Protein AF-A0A2V9JYN1-F1 (afdb_monomer)

Radius of gyration: 23.75 Å; Cα contacts (8 Å, |Δi|>4): 64; chains: 1; bounding box: 63×19×80 Å

Foldseek 3Di:
DDQVVLLVVLLVLLVVVLVVCVPPPCDVLVVCLPHQDDLVRSLVVSQVCCVVVVPQPPDVPGDGSVVSLVPHDPVSSVVSSVSNRVSSVVSSVVVVVVPDPPPDPPPPDPPPDDDDDDD

Solvent-accessible surface area (backbone atoms only — not comparable to full-atom values): 7425 Å² total; per-residue (Å²): 131,64,56,69,60,48,50,53,51,52,48,51,49,45,52,52,55,50,64,56,45,74,78,35,84,84,30,71,68,51,75,42,65,90,48,85,80,52,63,68,58,49,53,48,51,52,27,51,51,43,60,75,67,58,80,54,71,85,50,100,84,56,69,53,55,61,56,48,57,68,68,39,53,72,69,55,49,49,52,44,44,52,50,44,53,52,51,51,52,51,55,52,50,51,56,57,64,72,61,60,91,74,86,67,83,76,75,74,79,78,76,77,77,84,79,86,87,77,136

Mean predicted aligned error: 11.26 Å

Sequence (119 aa):
MDERKLKRYFKQQVHVIMERSASEPDGFRAYFRDREPKDDEILGLLAVTAMVNGEFPRRECFPTPVEALAALSPAARSVICREFRKELRSCLRQLSATRRPGGRAQVAGNRFATIAHQA

Structure (mmCIF, N/CA/C/O backbone):
data_AF-A0A2V9JYN1-F1
#
_entry.id   AF-A0A2V9JYN1-F1
#
loop_
_atom_site.group_PDB
_atom_site.id
_atom_site.type_symbol
_atom_site.label_atom_id
_atom_site.label_alt_id
_atom_site.label_comp_id
_atom_site.label_asym_id
_atom_site.label_entity_id
_atom_site.label_seq_id
_atom_site.pdbx_PDB_ins_code
_atom_site.Cartn_x
_atom_site.Cartn_y
_atom_site.Cartn_z
_atom_site.occupancy
_atom_site.B_iso_or_equiv
_atom_site.auth_seq_id
_atom_site.auth_comp_id
_atom_site.auth_asym_id
_atom_site.auth_atom_id
_atom_site.pdbx_PDB_model_num
ATOM 1 N N . MET A 1 1 ? -3.973 -0.143 21.346 1.00 69.31 1 MET A N 1
ATOM 2 C CA . MET A 1 1 ? -2.974 0.106 20.282 1.00 69.31 1 MET A CA 1
ATOM 3 C C . MET A 1 1 ? -3.303 1.451 19.641 1.00 69.31 1 MET A C 1
ATOM 5 O O . MET A 1 1 ? -4.471 1.692 19.379 1.00 69.31 1 MET A O 1
ATOM 9 N N . ASP A 1 2 ? -2.343 2.364 19.482 1.00 85.38 2 ASP A N 1
ATOM 10 C CA . ASP A 1 2 ? -2.622 3.723 18.979 1.00 85.38 2 ASP A CA 1
ATOM 11 C C . ASP A 1 2 ? -2.749 3.724 17.447 1.00 85.38 2 ASP A C 1
ATOM 13 O O . ASP A 1 2 ? -1.748 3.645 16.732 1.00 85.38 2 ASP A O 1
ATOM 17 N N . GLU A 1 3 ? -3.981 3.833 16.946 1.00 89.31 3 GLU A N 1
ATOM 18 C CA . GLU A 1 3 ? -4.293 3.820 15.513 1.00 89.31 3 GLU A CA 1
ATOM 19 C C . GLU A 1 3 ? -3.520 4.891 14.723 1.00 89.31 3 GLU A C 1
ATOM 21 O O . GLU A 1 3 ? -3.093 4.644 13.592 1.00 89.31 3 GLU A O 1
ATOM 26 N N . ARG A 1 4 ? -3.261 6.071 15.311 1.00 89.88 4 ARG A N 1
ATOM 27 C CA . ARG A 1 4 ? -2.508 7.139 14.632 1.00 89.88 4 ARG A CA 1
ATOM 28 C C . ARG A 1 4 ? -1.065 6.715 14.383 1.00 89.88 4 ARG A C 1
ATOM 30 O O . ARG A 1 4 ? -0.530 6.996 13.307 1.00 89.88 4 ARG A O 1
ATOM 37 N N . LYS A 1 5 ? -0.447 6.014 15.341 1.00 88.44 5 LYS A N 1
ATOM 38 C CA . LYS A 1 5 ? 0.910 5.464 15.188 1.00 88.44 5 LYS A CA 1
ATOM 39 C C . LYS A 1 5 ? 0.952 4.389 14.107 1.00 88.44 5 LYS A C 1
ATOM 41 O O . LYS A 1 5 ? 1.841 4.437 13.263 1.00 88.44 5 LYS A O 1
ATOM 46 N N . LEU A 1 6 ? -0.027 3.485 14.079 1.00 89.94 6 LEU A N 1
ATOM 47 C CA . LEU A 1 6 ? -0.106 2.429 13.061 1.00 89.94 6 LEU A CA 1
ATOM 48 C C . LEU A 1 6 ? -0.307 2.995 11.665 1.00 89.94 6 LEU A C 1
ATOM 50 O O . LEU A 1 6 ? 0.414 2.646 10.734 1.00 89.94 6 LEU A O 1
ATOM 54 N N . LYS A 1 7 ? -1.240 3.936 11.525 1.00 92.62 7 LYS A N 1
ATOM 55 C CA . LYS A 1 7 ? -1.478 4.623 10.261 1.00 92.62 7 LYS A CA 1
ATOM 56 C C . LYS A 1 7 ? -0.208 5.313 9.770 1.00 92.62 7 LYS A C 1
ATOM 58 O O . LYS A 1 7 ? 0.134 5.185 8.599 1.00 92.62 7 LYS A O 1
ATOM 63 N N . ARG A 1 8 ? 0.511 6.022 10.650 1.00 91.06 8 ARG A N 1
ATOM 64 C CA . ARG A 1 8 ? 1.792 6.659 10.303 1.00 91.06 8 ARG A CA 1
ATOM 65 C C . ARG A 1 8 ? 2.837 5.629 9.873 1.00 91.06 8 ARG A C 1
ATOM 67 O O . ARG A 1 8 ? 3.499 5.850 8.864 1.00 91.06 8 ARG A O 1
ATOM 74 N N . TYR A 1 9 ? 2.951 4.521 10.600 1.00 89.44 9 TYR A N 1
ATOM 75 C CA . TYR A 1 9 ? 3.862 3.428 10.269 1.00 89.44 9 TYR A CA 1
ATOM 76 C C . TYR A 1 9 ? 3.586 2.865 8.868 1.00 89.44 9 TYR A C 1
ATOM 78 O O . TYR A 1 9 ? 4.479 2.860 8.027 1.00 89.44 9 TYR A O 1
ATOM 86 N N . PHE A 1 10 ? 2.343 2.486 8.560 1.00 92.44 10 PHE A N 1
ATOM 87 C CA . PHE A 1 10 ? 2.022 1.917 7.248 1.00 92.44 10 PHE A CA 1
ATOM 88 C C . PHE A 1 10 ? 2.123 2.927 6.106 1.00 92.44 10 PHE A C 1
ATOM 90 O O . PHE A 1 10 ? 2.519 2.555 5.006 1.00 92.44 10 PHE A O 1
ATOM 97 N N . LYS A 1 11 ? 1.853 4.215 6.353 1.00 93.62 11 LYS A N 1
ATOM 98 C CA . LYS A 1 11 ? 2.163 5.266 5.372 1.00 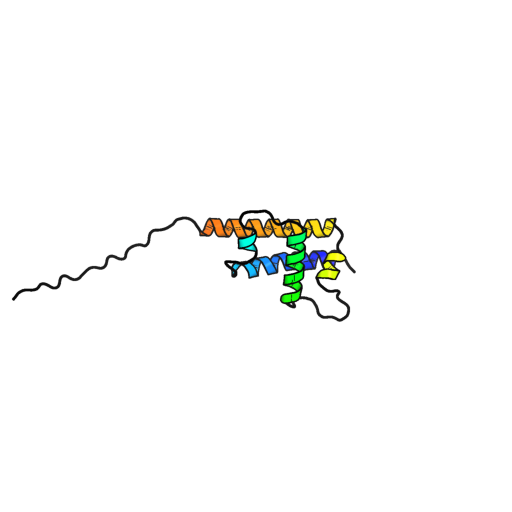93.62 11 LYS A CA 1
ATOM 99 C C . LYS A 1 11 ? 3.660 5.333 5.056 1.00 93.62 11 LYS A C 1
ATOM 101 O O . LYS A 1 11 ? 4.012 5.479 3.892 1.00 93.62 11 LYS A O 1
ATOM 106 N N . GLN A 1 12 ? 4.524 5.199 6.063 1.00 91.44 12 GLN A N 1
ATOM 107 C CA . GLN A 1 12 ? 5.970 5.142 5.843 1.00 91.44 12 GLN A CA 1
ATOM 108 C C . GLN A 1 12 ? 6.361 3.886 5.057 1.00 91.44 12 GLN A C 1
ATOM 110 O O . GLN A 1 12 ? 7.147 3.977 4.119 1.00 91.44 12 GLN A O 1
ATOM 115 N N . GLN A 1 13 ? 5.779 2.733 5.393 1.00 90.81 13 GLN A N 1
ATOM 116 C CA . GLN A 1 13 ? 6.047 1.482 4.681 1.00 90.81 13 GLN A CA 1
ATOM 117 C C . GLN A 1 13 ? 5.661 1.566 3.202 1.00 90.81 13 GLN A C 1
ATOM 119 O O . GLN A 1 13 ? 6.412 1.078 2.367 1.00 90.81 13 GLN A O 1
ATOM 124 N N . VAL A 1 14 ? 4.572 2.266 2.851 1.00 94.88 14 VAL A N 1
ATOM 125 C CA . VAL A 1 14 ? 4.242 2.563 1.445 1.00 94.88 14 VAL A CA 1
ATOM 126 C C . VAL A 1 14 ? 5.409 3.252 0.731 1.00 94.88 14 VAL A C 1
ATOM 128 O O . VAL A 1 14 ? 5.746 2.858 -0.379 1.00 94.88 14 VAL A O 1
ATOM 131 N N . HIS A 1 15 ? 6.043 4.258 1.336 1.00 92.19 15 HIS A N 1
ATOM 132 C CA . HIS A 1 15 ? 7.172 4.952 0.704 1.00 92.19 15 HIS A CA 1
ATOM 133 C C . HIS A 1 15 ? 8.388 4.029 0.554 1.00 92.19 15 HIS A C 1
ATOM 135 O O . HIS A 1 15 ? 8.952 3.939 -0.534 1.00 92.19 15 HIS A O 1
ATOM 141 N N . VAL A 1 16 ? 8.719 3.263 1.598 1.00 89.75 16 VAL A N 1
ATOM 142 C CA . VAL A 1 16 ? 9.852 2.320 1.589 1.00 89.75 16 VAL A CA 1
ATOM 143 C C . VAL A 1 16 ? 9.708 1.270 0.485 1.00 89.75 16 VAL A C 1
ATOM 145 O O . VAL A 1 16 ? 10.644 1.042 -0.283 1.00 89.75 16 VAL A O 1
ATOM 148 N N . ILE A 1 17 ? 8.536 0.638 0.355 1.00 90.69 17 ILE A N 1
ATOM 149 C CA . ILE A 1 17 ? 8.332 -0.388 -0.682 1.00 90.69 17 ILE A CA 1
ATOM 150 C C . ILE A 1 17 ? 8.312 0.215 -2.086 1.00 90.69 17 ILE A C 1
ATOM 152 O O . ILE A 1 17 ? 8.735 -0.436 -3.044 1.00 90.69 17 ILE A O 1
ATOM 156 N N . MET A 1 18 ? 7.852 1.462 -2.229 1.00 92.19 18 MET A N 1
ATOM 157 C CA . MET A 1 18 ? 7.945 2.167 -3.500 1.00 92.19 18 MET A CA 1
ATOM 158 C C . MET A 1 18 ? 9.413 2.373 -3.843 1.00 92.19 18 MET A C 1
ATOM 160 O O . MET A 1 18 ? 9.834 1.874 -4.874 1.00 92.19 18 MET A O 1
ATOM 164 N N . GLU A 1 19 ? 10.221 3.003 -3.000 1.00 89.38 19 GLU A N 1
ATOM 165 C CA . GLU A 1 19 ? 11.644 3.233 -3.292 1.00 89.38 19 GLU A CA 1
ATOM 166 C C . GLU A 1 19 ? 12.390 1.947 -3.679 1.00 89.38 19 GLU A C 1
ATOM 168 O O . GLU A 1 19 ? 13.056 1.913 -4.713 1.00 89.38 19 GLU A O 1
ATOM 173 N N . ARG A 1 20 ? 12.195 0.857 -2.929 1.00 85.44 20 ARG A N 1
ATOM 174 C CA . ARG A 1 20 ? 12.855 -0.434 -3.201 1.00 85.44 20 ARG A CA 1
ATOM 175 C C . ARG A 1 20 ? 12.468 -1.038 -4.543 1.00 85.44 20 ARG A C 1
ATOM 177 O O . ARG A 1 20 ? 13.337 -1.413 -5.333 1.00 85.44 20 ARG A O 1
ATOM 184 N N . SER A 1 21 ? 11.173 -1.046 -4.845 1.00 87.44 21 SER A N 1
ATOM 185 C CA . SER A 1 21 ? 10.665 -1.612 -6.099 1.00 87.44 21 SER A CA 1
ATOM 186 C C . SER A 1 21 ? 11.111 -0.854 -7.350 1.00 87.44 21 SER A C 1
ATOM 188 O O . SER A 1 21 ? 10.909 -1.342 -8.457 1.00 87.44 21 SER A O 1
ATOM 190 N N . ALA A 1 22 ? 11.744 0.320 -7.224 1.00 86.25 22 ALA A N 1
ATOM 191 C CA . ALA A 1 22 ? 12.388 0.971 -8.364 1.00 86.25 22 ALA A CA 1
ATOM 192 C C . ALA A 1 22 ? 13.526 0.132 -8.968 1.00 86.25 22 ALA A C 1
ATOM 194 O O . ALA A 1 22 ? 13.788 0.252 -10.162 1.00 86.25 22 ALA A O 1
ATOM 195 N N . SER A 1 23 ? 14.161 -0.721 -8.160 1.00 85.94 23 SER A N 1
ATOM 196 C CA . SER A 1 23 ? 15.240 -1.621 -8.585 1.00 85.94 23 SER A CA 1
ATOM 197 C C . SER A 1 23 ? 14.761 -3.007 -9.042 1.00 85.94 23 SER A C 1
ATOM 199 O O . SER A 1 23 ? 15.569 -3.806 -9.505 1.00 85.94 23 SER A O 1
ATOM 201 N N . GLU A 1 24 ? 13.456 -3.285 -8.957 1.00 86.50 24 GLU A N 1
ATOM 202 C CA . GLU A 1 24 ? 12.861 -4.594 -9.247 1.00 86.50 24 GLU A CA 1
ATOM 203 C C . GLU A 1 24 ? 12.071 -4.549 -10.571 1.00 86.50 24 GLU A C 1
ATOM 205 O O . GLU A 1 24 ? 10.895 -4.164 -10.574 1.00 86.50 24 GLU A O 1
ATOM 210 N N . PRO A 1 25 ? 12.677 -4.925 -11.717 1.00 80.00 25 PRO A N 1
ATOM 211 C CA . PRO A 1 25 ? 12.043 -4.785 -13.033 1.00 80.00 25 PRO A CA 1
ATOM 212 C C . PRO A 1 25 ? 10.753 -5.605 -13.177 1.00 80.00 25 PRO A C 1
ATOM 214 O O . PRO A 1 25 ? 9.805 -5.129 -13.807 1.00 80.00 25 PRO A O 1
ATOM 217 N N . ASP A 1 26 ? 10.701 -6.774 -12.534 1.00 86.94 26 ASP A N 1
ATOM 218 C CA . ASP A 1 26 ? 9.560 -7.700 -12.535 1.00 86.94 26 ASP A CA 1
ATOM 219 C C . ASP A 1 26 ? 8.807 -7.716 -11.189 1.00 86.94 26 ASP A C 1
ATOM 221 O O . ASP A 1 26 ? 8.015 -8.615 -10.912 1.00 86.94 26 ASP A O 1
ATOM 225 N N . GLY A 1 27 ? 9.044 -6.712 -10.336 1.00 88.69 27 GLY A N 1
ATOM 226 C CA . GLY A 1 27 ? 8.396 -6.587 -9.030 1.00 88.69 27 GLY A CA 1
ATOM 227 C C . GLY A 1 27 ? 6.922 -6.170 -9.115 1.00 88.69 27 GLY A C 1
ATOM 228 O O . GLY A 1 27 ? 6.318 -6.059 -10.187 1.00 88.69 27 GLY A O 1
ATOM 229 N N . PHE A 1 28 ? 6.322 -5.842 -7.965 1.00 91.62 28 PHE A N 1
ATOM 230 C CA . PHE A 1 28 ? 4.886 -5.519 -7.889 1.00 91.62 28 PHE A CA 1
ATOM 231 C C . PHE A 1 28 ? 4.463 -4.346 -8.794 1.00 91.62 28 PHE A C 1
ATOM 233 O O . PHE A 1 28 ? 3.313 -4.268 -9.225 1.00 91.62 28 PHE A O 1
ATOM 240 N N . ARG A 1 29 ? 5.380 -3.419 -9.107 1.00 91.44 29 ARG A N 1
ATOM 241 C CA . ARG A 1 29 ? 5.112 -2.310 -10.034 1.00 91.44 29 ARG A CA 1
ATOM 242 C C . ARG A 1 29 ? 4.799 -2.808 -11.442 1.00 91.44 29 ARG A C 1
ATOM 244 O O . ARG A 1 29 ? 3.939 -2.237 -12.103 1.00 91.44 29 ARG A O 1
ATOM 251 N N . ALA A 1 30 ? 5.498 -3.846 -11.906 1.00 90.00 30 ALA A N 1
ATOM 252 C CA . ALA A 1 30 ? 5.219 -4.471 -13.193 1.00 90.00 30 ALA A CA 1
ATOM 253 C C . ALA A 1 30 ? 3.869 -5.195 -13.160 1.00 90.00 30 ALA A C 1
ATOM 255 O O . ALA A 1 30 ? 3.070 -5.026 -14.075 1.00 90.00 30 ALA A O 1
ATOM 256 N N . TYR A 1 31 ? 3.583 -5.898 -12.063 1.00 91.38 31 TYR A N 1
ATOM 257 C CA . TYR A 1 31 ? 2.310 -6.588 -11.849 1.00 91.38 31 TYR A CA 1
ATOM 258 C C . TYR A 1 31 ? 1.086 -5.650 -11.873 1.00 91.38 31 TYR A C 1
ATOM 260 O O . TYR A 1 31 ? 0.045 -6.004 -12.424 1.00 91.38 31 TYR A O 1
ATOM 268 N N . PHE A 1 32 ? 1.202 -4.434 -11.328 1.00 94.00 32 PHE A N 1
ATOM 269 C CA . PHE A 1 32 ? 0.125 -3.431 -11.336 1.00 94.00 32 PHE A CA 1
ATOM 270 C C . PHE A 1 32 ? 0.223 -2.411 -12.477 1.00 94.00 32 PHE A C 1
ATOM 272 O O . PHE A 1 32 ? -0.409 -1.357 -12.418 1.00 94.00 32 PHE A O 1
ATOM 279 N N . ARG A 1 33 ? 1.020 -2.676 -13.515 1.00 90.31 33 ARG A N 1
ATOM 280 C CA . ARG A 1 33 ? 1.214 -1.718 -14.611 1.00 90.31 33 ARG A CA 1
ATOM 281 C C . ARG A 1 33 ? -0.085 -1.411 -15.354 1.00 90.31 33 ARG A C 1
ATOM 283 O O . ARG A 1 33 ? -0.353 -0.250 -15.647 1.00 90.31 33 ARG A O 1
ATOM 290 N N . ASP A 1 34 ? -0.882 -2.446 -15.597 1.00 90.62 34 ASP A N 1
ATOM 291 C CA . ASP A 1 34 ? -2.055 -2.379 -16.474 1.00 90.62 34 ASP A CA 1
ATOM 292 C C . ASP A 1 34 ? -3.383 -2.400 -15.701 1.00 90.62 34 ASP A C 1
ATOM 294 O O . ASP A 1 34 ? -4.457 -2.501 -16.292 1.00 90.62 34 ASP A O 1
ATOM 298 N N . ARG A 1 35 ? -3.338 -2.312 -14.363 1.00 93.25 35 ARG A N 1
ATOM 299 C CA . ARG A 1 35 ? -4.542 -2.321 -13.524 1.00 93.25 35 ARG A CA 1
ATOM 300 C C . ARG A 1 35 ? -4.347 -1.624 -12.188 1.00 93.25 35 ARG A C 1
ATOM 302 O O . ARG A 1 35 ? -3.254 -1.598 -11.631 1.00 93.25 35 ARG A O 1
ATOM 309 N N . GLU A 1 36 ? -5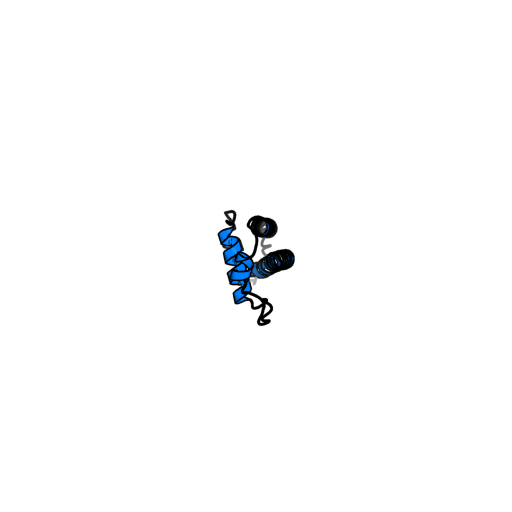.445 -1.143 -11.618 1.00 94.19 36 GLU A N 1
ATOM 310 C CA . GLU A 1 36 ? -5.421 -0.600 -10.265 1.00 94.19 36 GL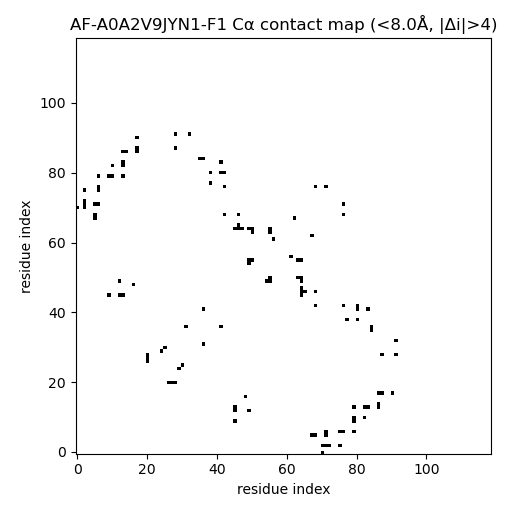U A CA 1
ATOM 311 C C . GLU A 1 36 ? -5.406 -1.737 -9.218 1.00 94.19 36 GLU A C 1
ATOM 313 O O . GLU A 1 36 ? -6.198 -2.682 -9.318 1.00 94.19 36 GLU A O 1
ATOM 318 N N . PRO A 1 37 ? -4.514 -1.683 -8.213 1.00 96.75 37 PRO A N 1
ATOM 319 C CA . PRO A 1 37 ? -4.485 -2.661 -7.129 1.00 96.75 37 PRO A CA 1
ATOM 320 C C . PRO A 1 37 ? -5.734 -2.548 -6.243 1.00 96.75 37 PRO A C 1
ATOM 322 O O . PRO A 1 37 ? -6.161 -1.438 -5.896 1.00 96.75 37 PRO A O 1
ATOM 325 N N . LYS A 1 38 ? -6.305 -3.687 -5.830 1.00 97.56 38 LYS A N 1
ATOM 326 C CA . LYS A 1 38 ? -7.406 -3.742 -4.848 1.00 97.56 38 LYS A CA 1
ATOM 327 C C . LYS A 1 38 ? -6.885 -3.494 -3.428 1.00 97.56 38 LYS A C 1
ATOM 329 O O . LYS A 1 38 ? -5.708 -3.715 -3.163 1.00 97.56 38 LYS A O 1
ATOM 334 N N . ASP A 1 39 ? -7.754 -3.063 -2.509 1.00 96.94 39 ASP A N 1
ATOM 335 C CA . ASP A 1 39 ? -7.361 -2.781 -1.115 1.00 96.94 39 ASP A CA 1
ATOM 336 C C . ASP A 1 39 ? -6.688 -3.998 -0.456 1.00 96.94 39 ASP A C 1
ATOM 338 O O . ASP A 1 39 ? -5.591 -3.865 0.081 1.00 96.94 39 ASP A O 1
ATOM 342 N N . ASP A 1 40 ? -7.266 -5.194 -0.584 1.00 96.06 40 ASP A N 1
ATOM 343 C CA . ASP A 1 40 ? -6.708 -6.413 0.022 1.00 96.06 40 ASP A CA 1
ATOM 344 C C . ASP A 1 40 ? -5.330 -6.791 -0.541 1.00 96.06 40 ASP A C 1
ATOM 346 O O . ASP A 1 40 ? -4.468 -7.268 0.195 1.00 96.06 40 ASP A O 1
ATOM 350 N N . GLU A 1 41 ? -5.079 -6.521 -1.825 1.00 96.75 41 GLU A N 1
ATOM 351 C CA . GLU A 1 41 ? -3.772 -6.767 -2.447 1.00 96.75 41 GLU A CA 1
ATOM 352 C C . GLU A 1 41 ? -2.710 -5.806 -1.909 1.00 96.75 41 GLU A C 1
ATOM 354 O O . GLU A 1 41 ? -1.577 -6.208 -1.648 1.00 96.75 41 GLU A O 1
ATOM 359 N N . ILE A 1 42 ? -3.083 -4.538 -1.705 1.00 97.12 42 ILE A N 1
ATOM 360 C CA . ILE A 1 42 ? -2.197 -3.524 -1.123 1.00 97.12 42 ILE A CA 1
ATOM 361 C C . ILE A 1 42 ? -1.860 -3.896 0.320 1.00 97.12 42 ILE A C 1
ATOM 363 O O . ILE A 1 42 ? -0.694 -3.877 0.713 1.00 97.12 42 ILE A O 1
ATOM 367 N N . LEU A 1 43 ? -2.878 -4.233 1.113 1.00 95.56 43 LEU A N 1
ATOM 368 C CA . LEU A 1 43 ? -2.710 -4.592 2.518 1.00 95.56 43 LEU A CA 1
ATOM 369 C C . LEU A 1 43 ? -1.891 -5.882 2.666 1.00 95.56 43 LEU A C 1
ATOM 371 O O . LEU A 1 43 ? -0.983 -5.926 3.494 1.00 95.56 43 LEU A O 1
ATOM 375 N N . GLY A 1 44 ? -2.147 -6.892 1.830 1.00 93.94 44 GLY A N 1
ATOM 376 C CA . GLY A 1 44 ? -1.366 -8.128 1.795 1.00 93.94 44 GLY A CA 1
ATOM 377 C C . GLY A 1 44 ? 0.102 -7.882 1.439 1.00 93.94 44 GLY A C 1
ATOM 378 O O . GLY A 1 44 ? 0.993 -8.361 2.140 1.00 93.94 44 GLY A O 1
ATOM 379 N N . LEU A 1 45 ? 0.369 -7.067 0.414 1.00 93.44 45 LEU A N 1
ATOM 380 C CA . LEU A 1 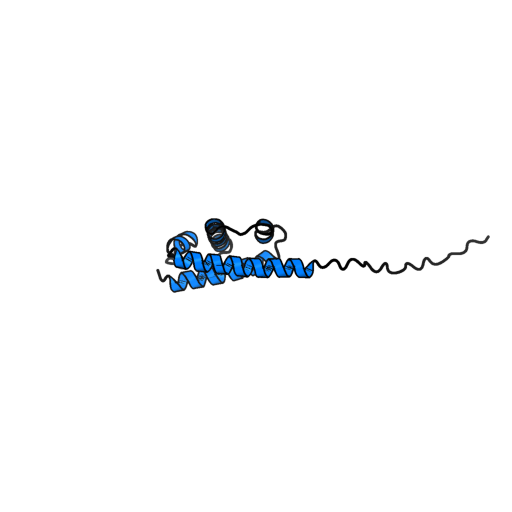45 ? 1.732 -6.691 0.035 1.00 93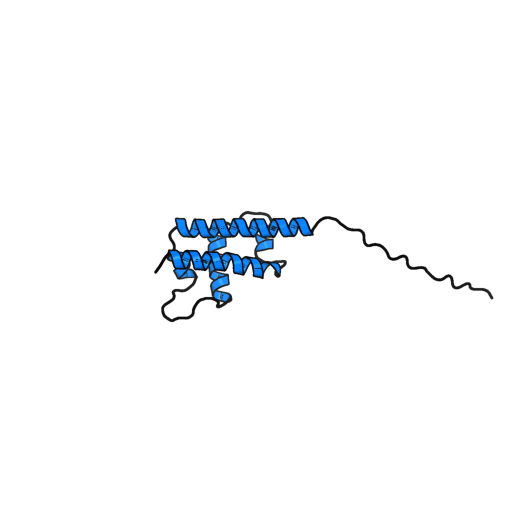.44 45 LEU A CA 1
ATOM 381 C C . LEU A 1 45 ? 2.452 -5.956 1.174 1.00 93.44 45 LEU A C 1
ATOM 383 O O . LEU A 1 45 ? 3.592 -6.291 1.490 1.00 93.44 45 LEU A O 1
ATOM 387 N N . LEU A 1 46 ? 1.796 -4.987 1.821 1.00 92.06 46 LEU A N 1
ATOM 388 C CA . LEU A 1 46 ? 2.355 -4.262 2.968 1.00 92.06 46 LEU A CA 1
ATOM 389 C C . LEU A 1 46 ? 2.666 -5.193 4.143 1.00 92.06 46 LEU A C 1
ATOM 391 O O . LEU A 1 46 ? 3.718 -5.054 4.761 1.00 92.06 46 LEU A O 1
ATOM 395 N N . ALA A 1 47 ? 1.788 -6.153 4.441 1.00 90.56 47 ALA A N 1
ATOM 396 C CA . ALA A 1 47 ? 2.032 -7.134 5.493 1.00 90.56 47 ALA A CA 1
ATOM 397 C C . ALA A 1 47 ? 3.265 -7.994 5.185 1.00 90.56 47 ALA A C 1
ATOM 399 O O . ALA A 1 47 ? 4.167 -8.093 6.014 1.00 90.56 47 ALA A O 1
ATOM 400 N N . VAL A 1 48 ? 3.321 -8.590 3.988 1.00 87.88 48 VAL A N 1
ATOM 401 C CA . VAL A 1 48 ? 4.410 -9.493 3.585 1.00 87.88 48 VAL A CA 1
ATOM 402 C C . VAL A 1 48 ? 5.743 -8.755 3.550 1.00 87.88 48 VAL A C 1
ATOM 404 O O . VAL A 1 48 ? 6.714 -9.205 4.150 1.00 87.88 48 VAL A O 1
ATOM 407 N N . THR A 1 49 ? 5.786 -7.590 2.907 1.00 83.75 49 THR A N 1
ATOM 408 C CA . THR A 1 49 ? 7.009 -6.782 2.814 1.00 83.75 49 THR A CA 1
ATOM 409 C C . THR A 1 49 ? 7.495 -6.322 4.188 1.00 83.75 49 THR A C 1
ATOM 411 O O . THR A 1 49 ? 8.683 -6.450 4.473 1.00 83.75 49 THR A O 1
ATOM 414 N N . ALA A 1 50 ? 6.608 -5.865 5.077 1.00 81.25 50 ALA A N 1
ATOM 415 C CA . ALA A 1 50 ? 6.983 -5.471 6.435 1.00 81.25 50 ALA A CA 1
ATOM 416 C C . ALA A 1 50 ? 7.512 -6.651 7.275 1.00 81.25 50 ALA A C 1
ATOM 418 O O . ALA A 1 50 ? 8.418 -6.464 8.088 1.00 81.25 50 ALA A O 1
ATOM 419 N N . MET A 1 51 ? 6.984 -7.865 7.071 1.00 78.69 51 MET A N 1
ATOM 420 C CA . MET A 1 51 ? 7.480 -9.079 7.733 1.00 78.69 51 MET A CA 1
ATOM 421 C C . MET A 1 51 ? 8.859 -9.501 7.211 1.00 78.69 51 MET A C 1
ATOM 423 O O . MET A 1 51 ? 9.760 -9.754 8.009 1.00 78.69 51 MET A O 1
ATOM 427 N N . VAL A 1 52 ? 9.039 -9.550 5.887 1.00 75.31 52 VAL A N 1
ATOM 428 C CA . VAL A 1 52 ? 10.286 -10.007 5.244 1.00 75.31 52 VAL A CA 1
ATOM 429 C C . VAL A 1 52 ? 11.434 -9.026 5.481 1.00 75.31 52 VAL A C 1
ATOM 431 O O . VAL A 1 52 ? 12.562 -9.438 5.737 1.00 75.31 52 VAL A O 1
ATOM 434 N N . ASN A 1 53 ? 11.152 -7.724 5.452 1.00 66.69 53 ASN A N 1
ATOM 435 C CA . ASN A 1 53 ? 12.180 -6.690 5.554 1.00 66.69 53 ASN A CA 1
ATOM 436 C C . ASN A 1 53 ? 12.684 -6.451 6.983 1.00 66.69 53 ASN A C 1
ATOM 438 O O . ASN A 1 53 ? 13.642 -5.705 7.166 1.00 66.69 53 ASN A O 1
ATOM 442 N N . GLY A 1 54 ? 12.047 -7.034 8.003 1.00 57.19 54 GLY A N 1
ATOM 443 C CA . GLY A 1 54 ? 12.509 -6.943 9.390 1.00 57.19 54 GLY A CA 1
ATOM 444 C C . GLY A 1 54 ? 12.487 -5.538 10.010 1.00 57.19 54 GLY A C 1
ATOM 445 O O . GLY A 1 54 ? 12.895 -5.396 11.158 1.00 57.19 54 GLY A O 1
ATOM 446 N N . GLU A 1 55 ? 11.966 -4.514 9.321 1.00 57.41 55 GL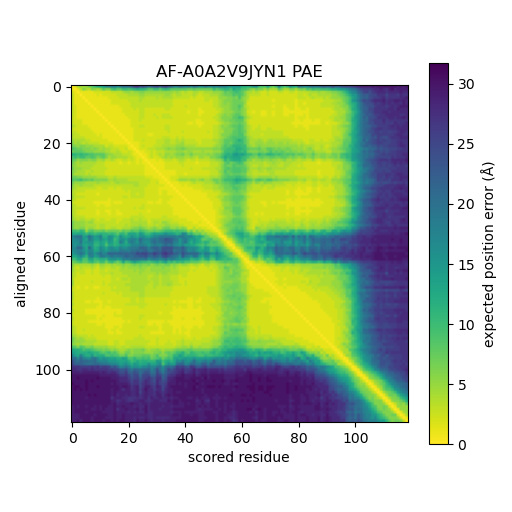U A N 1
ATOM 447 C CA . GLU A 1 55 ? 11.816 -3.129 9.819 1.00 57.41 55 GLU A CA 1
ATOM 448 C C . GLU A 1 55 ? 10.727 -2.973 10.887 1.00 57.41 55 GLU A C 1
ATOM 450 O O . GLU A 1 55 ? 10.323 -1.867 11.258 1.00 57.41 55 GLU A O 1
ATOM 455 N N . PHE A 1 56 ? 10.213 -4.091 11.381 1.00 59.38 56 PHE A N 1
ATOM 456 C CA . PHE A 1 56 ? 9.279 -4.084 12.473 1.00 59.38 56 PHE A CA 1
ATOM 457 C C . PHE A 1 56 ? 10.045 -3.967 13.791 1.00 59.38 56 PHE A C 1
ATOM 459 O O . PHE A 1 56 ? 10.951 -4.771 14.031 1.00 59.38 56 PHE A O 1
ATOM 466 N N . PRO A 1 57 ? 9.715 -3.003 14.670 1.00 57.03 57 PRO A N 1
ATOM 467 C CA . PRO A 1 57 ? 10.323 -2.942 15.989 1.00 57.03 57 PRO A CA 1
ATOM 468 C C . PRO A 1 57 ? 10.033 -4.254 16.728 1.00 57.03 57 PRO A C 1
ATOM 470 O O . PRO A 1 57 ? 8.931 -4.452 17.230 1.00 57.03 57 PRO A O 1
ATOM 473 N N . ARG A 1 58 ? 11.024 -5.152 16.807 1.00 54.12 58 ARG A N 1
ATOM 474 C CA . ARG A 1 58 ? 10.958 -6.439 17.525 1.00 54.12 58 ARG A CA 1
ATOM 475 C C . ARG A 1 58 ? 10.977 -6.252 19.047 1.00 54.12 58 ARG A C 1
ATOM 477 O O . ARG A 1 58 ? 11.646 -6.987 19.762 1.00 54.12 58 ARG A O 1
ATOM 484 N N . ARG A 1 59 ? 10.313 -5.217 19.560 1.00 55.91 59 ARG A N 1
ATOM 485 C CA . ARG A 1 59 ? 10.066 -5.109 20.997 1.00 55.91 59 ARG A CA 1
ATOM 486 C C . ARG A 1 59 ? 8.899 -6.033 21.300 1.00 55.91 59 ARG A C 1
ATOM 488 O O . ARG A 1 59 ? 7.893 -5.964 20.606 1.00 55.91 59 ARG A O 1
ATOM 495 N N . GLU A 1 60 ? 9.040 -6.850 22.334 1.00 50.91 60 GLU A N 1
ATOM 496 C CA . GLU A 1 60 ? 8.150 -7.959 22.729 1.00 50.91 60 GLU A CA 1
ATOM 497 C C . GLU A 1 60 ? 6.657 -7.588 22.901 1.00 50.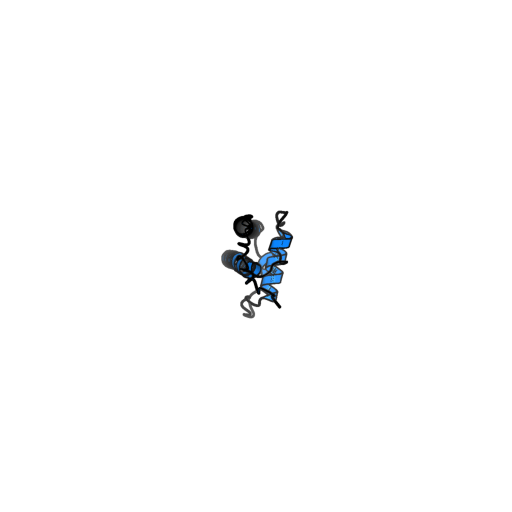91 60 GLU A C 1
ATOM 499 O O . GLU A 1 60 ? 5.818 -8.469 23.041 1.00 50.91 60 GLU A O 1
ATOM 504 N N . CYS A 1 61 ? 6.296 -6.301 22.819 1.00 56.81 61 CYS A N 1
ATOM 505 C CA . CYS A 1 61 ? 4.924 -5.790 22.903 1.00 56.81 61 CYS A CA 1
ATOM 506 C C . CYS A 1 61 ? 4.376 -5.176 21.599 1.00 56.81 61 CYS A C 1
ATOM 508 O O . CYS A 1 61 ? 3.298 -4.574 21.632 1.00 56.81 61 CYS A O 1
ATOM 510 N N . PHE A 1 62 ? 5.101 -5.226 20.473 1.00 61.66 62 PHE A N 1
ATOM 511 C CA . PHE A 1 62 ? 4.613 -4.664 19.210 1.00 61.66 62 PHE A CA 1
ATOM 512 C C . PHE A 1 62 ? 3.994 -5.782 18.348 1.00 61.66 62 PHE A C 1
ATOM 514 O O . PHE A 1 62 ? 4.705 -6.698 17.941 1.00 61.66 62 PHE A O 1
ATOM 521 N N . PRO A 1 63 ? 2.680 -5.743 18.085 1.00 71.38 63 PRO A N 1
ATOM 522 C CA . PRO A 1 63 ? 1.980 -6.811 17.368 1.00 71.38 63 PRO A CA 1
ATOM 523 C C . PRO A 1 63 ? 2.394 -6.827 15.901 1.00 71.38 63 PRO A C 1
ATOM 525 O O . PRO A 1 63 ? 2.623 -5.769 15.330 1.00 71.38 63 PRO A O 1
ATOM 528 N N . THR A 1 64 ? 2.478 -8.007 15.301 1.00 82.31 64 THR A N 1
ATOM 529 C CA . THR A 1 64 ? 2.973 -8.259 13.939 1.00 82.31 64 THR A CA 1
ATOM 530 C C . THR A 1 64 ? 2.344 -7.332 12.885 1.00 82.31 64 THR A C 1
ATOM 532 O O . THR A 1 64 ? 1.236 -6.835 13.082 1.00 82.31 64 THR A O 1
ATOM 535 N N . PRO A 1 65 ? 2.976 -7.118 11.713 1.00 85.12 65 PRO A N 1
ATOM 536 C CA . PRO A 1 65 ? 2.376 -6.323 10.638 1.00 85.12 65 PRO A CA 1
ATOM 537 C C . PRO A 1 65 ? 0.939 -6.730 10.281 1.00 85.12 65 PRO A C 1
ATOM 539 O O . PRO A 1 65 ? 0.107 -5.865 10.018 1.00 85.12 65 PRO A O 1
ATOM 542 N N . VAL A 1 66 ? 0.627 -8.029 10.319 1.00 87.31 66 VAL A N 1
ATOM 543 C CA . VAL A 1 66 ? -0.725 -8.551 10.072 1.00 87.31 66 VAL A CA 1
ATOM 544 C C . VAL A 1 66 ? -1.696 -8.096 11.163 1.00 87.31 66 VAL A C 1
ATOM 546 O O . VAL A 1 66 ? -2.737 -7.516 10.857 1.00 87.31 66 VAL A O 1
ATOM 549 N N . GLU A 1 67 ? -1.340 -8.287 12.433 1.00 87.25 67 GLU A N 1
ATOM 550 C CA . GLU A 1 67 ? -2.148 -7.840 13.575 1.00 87.25 67 GLU A CA 1
ATOM 551 C C . GLU A 1 67 ? -2.302 -6.312 13.597 1.00 87.25 67 GLU A C 1
ATOM 553 O O . GLU A 1 67 ? -3.377 -5.786 13.881 1.00 87.25 67 GLU A O 1
ATOM 558 N N . ALA A 1 68 ? -1.251 -5.581 13.227 1.00 88.88 68 ALA A N 1
ATOM 559 C CA . ALA A 1 68 ? -1.266 -4.131 13.137 1.00 88.88 68 ALA A CA 1
ATOM 560 C C . ALA A 1 68 ? -2.171 -3.609 12.020 1.00 88.88 68 ALA A C 1
ATOM 562 O O . ALA A 1 68 ? -2.846 -2.601 12.221 1.00 88.88 68 ALA A O 1
ATOM 563 N N . LEU A 1 69 ? -2.233 -4.286 10.871 1.00 90.38 69 LEU A N 1
ATOM 564 C CA . LEU A 1 69 ? -3.216 -3.968 9.835 1.00 90.38 69 LEU A CA 1
ATOM 565 C C . LEU A 1 69 ? -4.639 -4.317 10.275 1.00 90.38 69 LEU A C 1
ATOM 567 O O . LEU A 1 69 ? -5.556 -3.542 10.002 1.00 90.38 69 LEU A O 1
ATOM 571 N N . ALA A 1 70 ? -4.828 -5.444 10.966 1.00 90.31 70 ALA A N 1
ATOM 572 C CA . ALA A 1 70 ? -6.133 -5.859 11.477 1.00 90.31 70 ALA A CA 1
ATOM 573 C C . ALA A 1 70 ? -6.679 -4.892 12.544 1.00 90.31 70 ALA A C 1
ATOM 575 O O . ALA A 1 70 ? -7.886 -4.674 12.618 1.00 90.31 70 ALA A O 1
ATOM 576 N N . ALA A 1 71 ? -5.795 -4.264 13.324 1.00 91.94 71 ALA A N 1
ATOM 577 C CA . ALA A 1 71 ? -6.150 -3.272 14.336 1.00 91.94 71 ALA A CA 1
ATOM 578 C C . ALA A 1 71 ? -6.560 -1.897 13.763 1.00 91.94 71 ALA A C 1
ATOM 580 O O . ALA A 1 71 ? -7.053 -1.050 14.509 1.00 91.94 71 ALA A O 1
ATOM 581 N N . LEU A 1 72 ? -6.346 -1.640 12.467 1.00 93.25 72 LEU A N 1
ATOM 582 C CA . LEU A 1 72 ? -6.747 -0.388 11.822 1.00 93.25 72 LEU A CA 1
ATOM 583 C C . LEU A 1 72 ? -8.233 -0.394 11.446 1.00 93.25 72 LEU A C 1
ATOM 585 O O . LEU A 1 72 ? -8.740 -1.336 10.825 1.00 93.25 72 LEU A O 1
ATOM 589 N N . SER A 1 73 ? -8.913 0.730 11.682 1.00 96.00 73 SER A N 1
ATOM 590 C CA . SER A 1 73 ? -10.259 0.941 11.152 1.00 96.00 73 SER A CA 1
ATOM 591 C C . SER A 1 73 ? -10.283 0.847 9.617 1.00 96.00 73 SER A C 1
ATOM 593 O O . SER A 1 73 ? -9.281 1.129 8.943 1.00 96.00 73 SER A O 1
ATOM 595 N N . PRO A 1 74 ? -11.442 0.512 9.019 1.00 95.88 74 PRO A N 1
ATOM 596 C CA . PRO A 1 74 ? -11.614 0.548 7.566 1.00 95.88 74 PRO A CA 1
ATOM 597 C C . PRO A 1 74 ? -11.232 1.905 6.953 1.00 95.88 74 PRO A C 1
ATOM 599 O O . PRO A 1 74 ? -10.585 1.958 5.908 1.00 95.88 74 PRO A O 1
ATOM 602 N N . ALA A 1 75 ? -11.548 3.011 7.635 1.00 96.19 75 ALA A N 1
ATOM 603 C CA . ALA A 1 75 ? -11.192 4.354 7.187 1.00 96.19 75 ALA A CA 1
ATOM 604 C C . ALA A 1 75 ? -9.669 4.572 7.158 1.00 96.19 75 ALA A C 1
ATOM 606 O O . ALA A 1 75 ? -9.135 5.131 6.197 1.00 96.19 75 ALA A O 1
ATOM 607 N N . ALA A 1 76 ? -8.945 4.111 8.183 1.00 96.12 76 ALA A N 1
ATOM 608 C CA . ALA A 1 76 ? -7.491 4.213 8.213 1.00 96.12 76 ALA A CA 1
ATOM 609 C C . ALA A 1 76 ? -6.833 3.359 7.116 1.00 96.12 76 ALA A C 1
ATOM 611 O O . ALA A 1 76 ? -5.945 3.857 6.416 1.00 96.12 76 ALA A O 1
ATOM 612 N N . ARG A 1 77 ? -7.317 2.126 6.909 1.00 97.12 77 ARG A N 1
ATOM 613 C CA . ARG A 1 77 ? -6.870 1.242 5.817 1.00 97.12 77 ARG A CA 1
ATOM 614 C C . ARG A 1 77 ? -7.109 1.867 4.443 1.00 97.12 77 ARG A C 1
ATOM 616 O O . ARG A 1 77 ? -6.189 1.898 3.627 1.00 97.12 77 ARG A O 1
ATOM 623 N N . SER A 1 78 ? -8.279 2.467 4.221 1.00 97.19 78 SER A N 1
ATOM 624 C CA . SER A 1 78 ? -8.598 3.179 2.976 1.00 97.19 78 SER A CA 1
ATOM 625 C C . SER A 1 78 ? -7.625 4.334 2.696 1.00 97.19 78 SER A C 1
ATOM 627 O O . SER A 1 78 ? -7.159 4.505 1.568 1.00 97.19 78 SER A O 1
ATOM 629 N N . VAL A 1 79 ? -7.235 5.102 3.724 1.00 97.44 79 VAL A N 1
ATOM 630 C CA . VAL A 1 79 ? -6.239 6.179 3.569 1.00 97.44 79 VAL A CA 1
ATOM 631 C C . VAL A 1 79 ? -4.874 5.633 3.149 1.00 97.44 79 VAL A C 1
ATOM 633 O O . VAL A 1 79 ? -4.233 6.229 2.283 1.00 97.44 79 VAL A O 1
ATOM 636 N N . ILE A 1 80 ? -4.432 4.519 3.734 1.00 97.31 80 ILE A N 1
ATOM 637 C CA . ILE A 1 80 ? -3.167 3.866 3.366 1.00 97.31 80 ILE A CA 1
ATOM 638 C C . ILE A 1 80 ? -3.227 3.373 1.916 1.00 97.31 80 ILE A C 1
ATOM 640 O O . ILE A 1 80 ? -2.331 3.677 1.131 1.00 97.31 80 ILE A O 1
ATOM 644 N N . CYS A 1 81 ? -4.314 2.699 1.529 1.00 98.19 81 CYS A N 1
ATOM 645 C CA . CYS A 1 81 ? -4.500 2.196 0.167 1.00 98.19 81 CYS A CA 1
ATOM 646 C C . CYS A 1 81 ? -4.536 3.331 -0.869 1.00 98.19 81 CYS A C 1
ATOM 648 O O . CYS A 1 81 ? -3.955 3.225 -1.951 1.00 98.19 81 CYS A O 1
ATOM 650 N N . ARG A 1 82 ? -5.165 4.464 -0.532 1.00 97.94 82 ARG A N 1
ATOM 651 C CA . ARG A 1 82 ? -5.166 5.659 -1.385 1.00 97.94 82 ARG A CA 1
ATOM 652 C C . ARG A 1 82 ? -3.765 6.246 -1.564 1.00 97.94 82 ARG A C 1
ATOM 654 O O . ARG A 1 82 ? -3.428 6.644 -2.679 1.00 97.94 82 ARG A O 1
ATOM 661 N N . GLU A 1 83 ? -2.964 6.304 -0.500 1.00 97.50 83 GLU A N 1
ATOM 662 C CA . GLU A 1 83 ? -1.572 6.769 -0.583 1.00 97.50 83 GLU A CA 1
ATOM 663 C C . GLU A 1 83 ? -0.738 5.831 -1.464 1.00 97.50 83 GLU A C 1
ATOM 665 O O . GLU A 1 83 ? -0.065 6.300 -2.376 1.00 97.50 83 GLU A O 1
ATOM 670 N N . PHE A 1 84 ? -0.870 4.511 -1.287 1.00 97.62 84 PHE A N 1
ATOM 671 C CA . PHE A 1 84 ? -0.191 3.524 -2.132 1.00 97.62 84 PHE A CA 1
ATOM 672 C C . PHE A 1 84 ? -0.492 3.735 -3.617 1.00 97.62 84 PHE A C 1
ATOM 674 O O . PHE A 1 84 ? 0.421 3.845 -4.430 1.00 97.62 84 PHE A O 1
ATOM 681 N N . ARG A 1 85 ? -1.773 3.852 -3.984 1.00 97.56 85 ARG A N 1
ATOM 682 C CA . ARG A 1 85 ? -2.178 4.083 -5.381 1.00 97.56 85 ARG A CA 1
ATOM 683 C C . ARG A 1 85 ? -1.622 5.388 -5.940 1.00 97.56 85 ARG A C 1
ATOM 685 O O . ARG A 1 85 ? -1.256 5.456 -7.113 1.00 97.56 85 ARG A O 1
ATOM 692 N N . LYS A 1 86 ? -1.580 6.440 -5.120 1.00 96.31 86 LYS A N 1
ATOM 693 C CA . LYS A 1 86 ? -1.027 7.739 -5.512 1.00 96.31 86 LYS A CA 1
ATOM 694 C C . LYS A 1 86 ? 0.465 7.623 -5.829 1.00 96.31 86 LYS A C 1
ATOM 696 O O . LYS A 1 86 ? 0.867 8.080 -6.900 1.00 96.31 86 LYS A O 1
ATOM 701 N N . GLU A 1 87 ? 1.238 6.994 -4.948 1.00 95.50 87 GLU A N 1
ATOM 702 C CA . GLU A 1 87 ? 2.673 6.773 -5.153 1.00 95.50 87 GLU A CA 1
ATOM 703 C C . GLU A 1 87 ? 2.934 5.864 -6.356 1.00 95.50 87 GLU A C 1
ATOM 705 O O . GLU A 1 87 ? 3.688 6.236 -7.254 1.00 95.50 87 GLU A O 1
ATOM 710 N N . LEU A 1 88 ? 2.214 4.740 -6.464 1.00 95.44 88 LEU A N 1
ATOM 711 C CA . LEU A 1 88 ? 2.334 3.815 -7.592 1.00 95.44 88 LEU A CA 1
ATOM 712 C C . LEU A 1 88 ? 2.131 4.531 -8.932 1.00 95.44 88 LEU A C 1
ATOM 714 O O . LEU A 1 88 ? 2.955 4.406 -9.837 1.00 95.44 88 LEU A O 1
ATOM 718 N N . ARG A 1 89 ? 1.067 5.335 -9.058 1.00 94.38 89 ARG A N 1
ATOM 719 C CA . ARG A 1 89 ? 0.823 6.133 -10.270 1.00 94.38 89 ARG A CA 1
ATOM 720 C C . ARG A 1 89 ? 1.951 7.123 -10.548 1.00 94.38 89 ARG A C 1
ATOM 722 O O . ARG A 1 89 ? 2.272 7.356 -11.711 1.00 94.38 89 ARG A O 1
ATOM 729 N N . SER A 1 90 ? 2.530 7.724 -9.510 1.00 91.56 90 SER A N 1
ATOM 730 C CA . SER A 1 90 ? 3.683 8.618 -9.654 1.00 91.56 90 SER A CA 1
ATOM 731 C C . SER A 1 90 ? 4.880 7.878 -10.251 1.00 91.56 90 SER A C 1
ATOM 733 O O . SER A 1 90 ? 5.422 8.307 -11.270 1.00 91.56 90 SER A O 1
ATOM 735 N N . CYS A 1 91 ? 5.216 6.712 -9.695 1.00 88.94 91 CYS A N 1
ATOM 736 C CA . CYS A 1 91 ? 6.310 5.872 -10.170 1.00 88.94 91 CYS A CA 1
ATOM 737 C C . CYS A 1 91 ? 6.089 5.372 -11.607 1.00 88.94 91 CYS A C 1
ATOM 739 O O . CYS A 1 91 ? 6.997 5.446 -12.433 1.00 88.94 91 CYS A O 1
ATOM 741 N N . LEU A 1 92 ? 4.882 4.902 -11.938 1.00 88.62 92 LEU A N 1
ATOM 742 C CA . LEU A 1 92 ? 4.563 4.411 -13.284 1.00 88.62 92 LEU A CA 1
ATOM 743 C C . LEU A 1 92 ? 4.636 5.526 -14.339 1.00 88.62 92 LEU A C 1
ATOM 745 O O . LEU A 1 92 ? 5.170 5.306 -15.428 1.00 88.62 92 LEU A O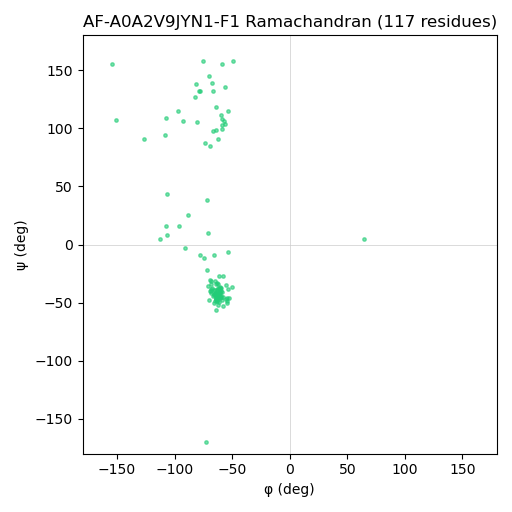 1
ATOM 749 N N . ARG A 1 93 ? 4.182 6.746 -14.013 1.00 86.62 93 ARG A N 1
ATOM 750 C CA . ARG A 1 93 ? 4.342 7.907 -14.906 1.00 86.62 93 ARG A CA 1
ATOM 751 C C . ARG A 1 93 ? 5.811 8.228 -15.164 1.00 86.62 93 ARG A C 1
ATOM 753 O O . ARG A 1 93 ? 6.174 8.458 -16.315 1.00 86.62 93 ARG A O 1
ATOM 760 N N . GLN A 1 94 ? 6.656 8.205 -14.133 1.00 79.38 94 GLN A N 1
ATOM 761 C CA . GLN A 1 94 ? 8.096 8.433 -14.294 1.00 79.38 94 GLN A CA 1
ATOM 762 C C . GLN A 1 94 ? 8.724 7.389 -15.225 1.00 79.38 94 GLN A C 1
ATOM 764 O O . GLN A 1 94 ? 9.421 7.762 -16.161 1.00 79.38 94 GLN A O 1
ATOM 769 N N . LEU A 1 95 ? 8.390 6.104 -15.063 1.00 72.69 95 LEU A N 1
ATOM 770 C CA . LEU A 1 95 ? 8.869 5.034 -15.950 1.00 72.69 95 LEU A CA 1
ATOM 771 C C . LEU A 1 95 ? 8.448 5.239 -17.414 1.00 72.69 95 LEU A C 1
ATO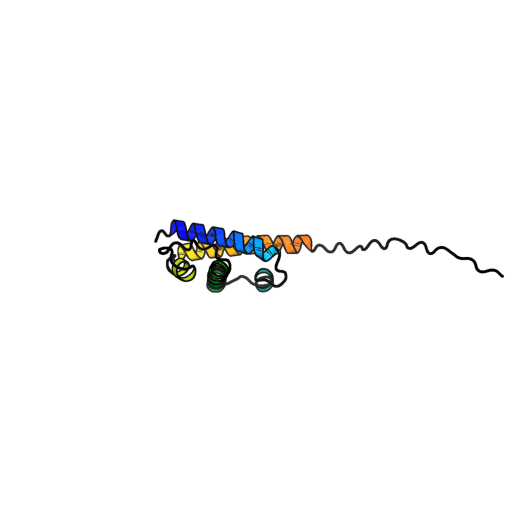M 773 O O . LEU A 1 95 ? 9.243 5.005 -18.325 1.00 72.69 95 LEU A O 1
ATOM 777 N N . SER A 1 96 ? 7.215 5.696 -17.650 1.00 68.81 96 SER A N 1
ATOM 778 C CA . SER A 1 96 ? 6.734 6.000 -19.004 1.00 68.81 96 SER A CA 1
ATOM 779 C C . SER A 1 96 ? 7.438 7.213 -19.628 1.00 68.81 96 SER A C 1
ATOM 781 O O . SER A 1 96 ? 7.712 7.211 -20.827 1.00 68.81 96 SER A O 1
ATOM 783 N N . ALA A 1 97 ? 7.804 8.217 -18.822 1.00 65.50 97 ALA A N 1
ATOM 784 C CA . ALA A 1 97 ? 8.530 9.398 -19.283 1.00 65.50 97 ALA A CA 1
ATOM 785 C C . ALA A 1 97 ? 9.989 9.080 -19.655 1.00 65.50 97 ALA A C 1
ATOM 787 O O . ALA A 1 97 ? 10.501 9.623 -20.635 1.00 65.50 97 ALA A O 1
ATOM 788 N N . THR A 1 98 ? 10.641 8.166 -18.928 1.00 59.50 98 THR A N 1
ATOM 789 C CA . THR A 1 98 ? 12.016 7.723 -19.222 1.00 59.50 98 THR A CA 1
ATOM 790 C C . THR A 1 98 ? 12.097 6.849 -20.481 1.00 59.50 98 THR A C 1
ATOM 792 O O . THR A 1 98 ? 13.143 6.789 -21.118 1.00 59.50 98 THR A O 1
ATOM 795 N N . ARG A 1 99 ? 10.992 6.212 -20.901 1.00 55.38 99 ARG A N 1
ATOM 796 C CA . ARG A 1 99 ? 10.895 5.388 -22.125 1.00 55.38 99 ARG A CA 1
ATOM 797 C C . ARG A 1 99 ? 10.524 6.171 -23.397 1.00 55.38 99 ARG A C 1
ATOM 799 O O . ARG A 1 99 ? 9.977 5.587 -24.333 1.00 55.38 99 ARG A O 1
ATOM 806 N N . ARG A 1 100 ? 10.799 7.480 -23.484 1.00 45.53 100 ARG A N 1
ATOM 807 C CA . ARG A 1 100 ? 10.635 8.199 -24.764 1.00 45.53 100 ARG A CA 1
ATOM 808 C C . ARG A 1 100 ? 11.463 7.512 -25.870 1.00 45.53 100 ARG A C 1
ATOM 810 O O . ARG A 1 100 ? 12.623 7.182 -25.623 1.00 45.53 100 ARG A O 1
ATOM 817 N N . PRO A 1 101 ? 10.915 7.317 -27.086 1.00 48.25 101 PRO A N 1
ATOM 818 C CA . PRO A 1 101 ? 11.633 6.697 -28.193 1.00 48.25 101 PRO A CA 1
ATOM 819 C C . PRO A 1 101 ? 12.657 7.693 -28.748 1.00 48.25 101 PRO A C 1
ATOM 821 O O . PRO A 1 101 ? 12.386 8.464 -29.661 1.00 48.25 101 PRO A O 1
ATOM 824 N N . GLY A 1 102 ? 13.844 7.696 -28.150 1.00 46.53 102 GLY A N 1
ATOM 825 C CA . GLY A 1 102 ? 15.037 8.395 -28.623 1.00 46.53 102 GLY A CA 1
ATOM 826 C C . GLY A 1 102 ? 16.052 7.415 -29.199 1.00 46.53 102 GLY A C 1
ATOM 827 O O . GLY A 1 102 ? 17.235 7.502 -28.893 1.00 46.53 102 GLY A O 1
ATOM 828 N N . GLY A 1 103 ? 15.591 6.444 -29.988 1.00 47.78 103 GLY A N 1
ATOM 829 C CA . GLY A 1 103 ? 16.457 5.574 -30.772 1.00 47.78 103 GLY A CA 1
ATOM 830 C C . GLY A 1 103 ? 17.119 6.356 -31.904 1.00 47.78 103 GLY A C 1
ATOM 831 O O . GLY A 1 103 ? 16.648 6.344 -33.035 1.00 47.78 103 GLY A O 1
ATOM 832 N N . ARG A 1 104 ? 18.238 7.012 -31.611 1.00 41.19 104 ARG A N 1
ATOM 833 C CA . ARG A 1 104 ? 19.327 7.171 -32.575 1.00 41.19 104 ARG A CA 1
ATOM 834 C C . ARG A 1 104 ? 20.588 6.678 -31.893 1.00 41.19 104 ARG A C 1
ATOM 836 O O . ARG A 1 104 ? 21.292 7.431 -31.232 1.00 41.19 104 ARG A O 1
ATOM 843 N N . ALA A 1 105 ? 20.862 5.389 -32.079 1.00 45.53 105 ALA A N 1
ATOM 844 C CA . ALA A 1 105 ? 22.235 4.928 -32.102 1.00 45.53 105 ALA A CA 1
ATOM 845 C C . ALA A 1 105 ? 22.935 5.749 -33.191 1.00 45.53 105 ALA A C 1
ATOM 847 O O . ALA A 1 105 ? 22.688 5.572 -34.385 1.00 45.53 105 ALA A O 1
ATOM 848 N N . GLN A 1 106 ? 23.725 6.731 -32.772 1.00 40.03 106 GLN A N 1
ATOM 849 C CA . GLN A 1 106 ? 24.669 7.390 -33.649 1.00 40.03 106 GLN A CA 1
ATOM 850 C C . GLN A 1 106 ? 25.696 6.315 -33.990 1.00 40.03 106 GLN A C 1
ATOM 852 O O . GLN A 1 106 ? 26.555 5.983 -33.178 1.00 40.03 106 GLN A O 1
ATOM 857 N N . VAL A 1 107 ? 25.522 5.686 -35.154 1.00 45.50 107 VAL A N 1
ATOM 858 C CA . VAL A 1 107 ? 26.533 4.820 -35.751 1.00 45.50 107 VAL A CA 1
ATOM 859 C C . VAL A 1 107 ? 27.756 5.708 -35.925 1.00 45.50 107 VAL A C 1
ATOM 861 O O . VAL A 1 107 ? 27.804 6.552 -36.820 1.00 45.50 107 VAL A O 1
ATOM 864 N N . ALA A 1 108 ? 28.700 5.589 -34.993 1.00 43.69 108 ALA A N 1
ATOM 865 C CA . ALA A 1 108 ? 30.030 6.130 -35.151 1.00 43.69 108 ALA A CA 1
ATOM 866 C C . ALA A 1 108 ? 30.552 5.565 -36.471 1.00 43.69 108 ALA A C 1
ATOM 868 O O . ALA A 1 108 ? 30.643 4.349 -36.644 1.00 43.69 108 ALA A O 1
ATOM 869 N N . GLY A 1 109 ? 30.776 6.454 -37.437 1.00 39.31 109 GLY A N 1
ATOM 870 C CA . GLY A 1 109 ? 31.296 6.085 -38.738 1.00 39.31 109 GLY A CA 1
ATOM 871 C C . GLY A 1 109 ? 32.623 5.364 -38.553 1.00 39.31 109 GLY A C 1
ATOM 872 O O . GLY A 1 109 ? 33.636 5.997 -38.261 1.00 39.31 109 GLY A O 1
ATOM 873 N N . ASN A 1 110 ? 32.617 4.047 -38.745 1.00 42.62 110 ASN A N 1
ATOM 874 C CA . ASN A 1 110 ? 33.834 3.300 -38.998 1.00 42.62 110 ASN A CA 1
ATOM 875 C C . ASN A 1 110 ? 34.388 3.810 -40.328 1.00 42.62 110 ASN A C 1
ATOM 877 O O . ASN A 1 110 ? 33.943 3.412 -41.405 1.00 42.62 110 ASN A O 1
ATOM 881 N N . ARG A 1 111 ? 35.363 4.719 -40.245 1.00 45.28 111 ARG A N 1
ATOM 882 C CA . ARG A 1 111 ? 36.310 4.966 -41.327 1.00 45.28 111 ARG A CA 1
ATOM 883 C C . ARG A 1 111 ? 37.081 3.667 -41.539 1.00 45.28 111 ARG A C 1
ATOM 885 O O . ARG A 1 111 ? 38.088 3.425 -40.881 1.00 45.28 111 ARG A O 1
ATOM 892 N N . PHE A 1 112 ? 36.576 2.819 -42.428 1.00 40.44 112 PHE A N 1
ATOM 893 C CA . PHE A 1 112 ? 37.376 1.766 -43.027 1.00 40.44 112 PHE A CA 1
ATOM 894 C C . PHE A 1 112 ? 38.537 2.441 -43.755 1.00 40.44 112 PHE A C 1
ATOM 896 O O . PHE A 1 112 ? 38.343 3.176 -44.723 1.00 40.44 112 PHE A O 1
ATOM 903 N N . ALA A 1 113 ? 39.738 2.243 -43.219 1.00 44.56 113 ALA A N 1
ATOM 904 C CA . ALA A 1 113 ? 40.973 2.578 -43.891 1.00 44.56 113 ALA A CA 1
ATOM 905 C C . ALA A 1 113 ? 41.089 1.699 -45.142 1.00 44.56 113 ALA A C 1
ATOM 907 O O . ALA A 1 113 ? 41.128 0.472 -45.059 1.00 44.56 113 ALA A O 1
ATOM 908 N N . THR A 1 114 ? 41.120 2.351 -46.298 1.00 43.47 114 THR A N 1
ATOM 909 C CA . THR A 1 114 ? 41.523 1.777 -47.576 1.00 43.47 114 THR A CA 1
ATOM 910 C C . THR A 1 114 ? 42.956 1.262 -47.449 1.00 43.47 114 THR A C 1
ATOM 912 O O . THR A 1 114 ? 43.890 2.059 -47.388 1.00 43.47 114 THR A O 1
ATOM 915 N N . ILE A 1 115 ? 43.145 -0.056 -47.414 1.00 46.00 115 ILE A N 1
ATOM 916 C CA . ILE A 1 115 ? 44.444 -0.663 -47.717 1.00 46.00 115 ILE A CA 1
ATOM 917 C C . ILE A 1 115 ? 44.416 -0.988 -49.207 1.00 46.00 115 ILE A C 1
ATOM 919 O O . ILE A 1 115 ? 43.697 -1.879 -49.655 1.00 46.00 115 ILE A O 1
ATOM 923 N N . ALA A 1 116 ? 45.150 -0.182 -49.971 1.00 44.06 116 ALA A N 1
ATOM 924 C CA . ALA A 1 116 ? 45.410 -0.406 -51.380 1.00 44.06 116 ALA A CA 1
ATOM 925 C C . ALA A 1 116 ? 46.286 -1.655 -51.551 1.00 44.06 116 ALA A C 1
ATOM 927 O O . ALA A 1 116 ? 47.304 -1.816 -50.880 1.00 44.06 116 ALA A O 1
ATOM 928 N N . HIS A 1 117 ? 45.866 -2.518 -52.468 1.00 41.16 117 HIS A N 1
ATOM 929 C CA . HIS A 1 117 ? 46.570 -3.707 -52.921 1.00 41.16 117 HIS A CA 1
ATOM 930 C C . HIS A 1 117 ? 47.079 -3.408 -54.335 1.00 41.16 117 HIS A C 1
ATOM 932 O O . HIS A 1 117 ? 46.257 -3.320 -55.240 1.00 41.16 117 HIS A O 1
ATOM 938 N N . GLN A 1 118 ? 48.388 -3.233 -54.527 1.00 45.09 118 GLN A N 1
ATOM 939 C CA . GLN A 1 118 ? 49.110 -3.409 -55.802 1.00 45.09 118 GLN A CA 1
ATOM 940 C C . GLN A 1 118 ? 50.536 -3.835 -55.403 1.00 45.09 118 GLN A C 1
ATOM 942 O O . GLN A 1 118 ? 51.149 -3.153 -54.586 1.00 45.09 118 GLN A O 1
ATOM 947 N N . ALA A 1 119 ? 50.901 -5.107 -55.593 1.00 45.50 119 ALA A N 1
ATOM 948 C CA . ALA A 1 119 ? 51.374 -5.733 -56.838 1.00 45.50 119 ALA A CA 1
ATOM 949 C C . ALA A 1 119 ? 52.839 -5.376 -57.113 1.00 45.50 119 ALA A C 1
ATOM 951 O O . ALA A 1 119 ? 53.119 -4.176 -57.310 1.00 45.50 119 ALA A O 1
#

pLDDT: mean 78.97, std 19.41, range [39.31, 98.19]

Secondary structure (DSSP, 8-state):
--HHHHHHHHHHHHHHHHHHHTT-TTSHHHHTTTSPPPHHHHHHHHHHHHHHT--S---TTS--HHHHHHTS-HHHHHHHHHHHHHHHHHHHHHHHHHT--------------------